Protein AF-A0A645F1V7-F1 (afdb_monomer_lite)

InterPro domains:
  IPR024492 CT_309/TC_0583-like [PF10962] (3-151)

Secondary structure (DSSP, 8-state):
--HHHHHHHHT-SSHHHHHHHHHHHHHHHHHHHHHHHHTT--HHHH--SSSHHHHHHHH-TTSTTTT-TTT-TTHHHHHHHHT-S-HHHHHHHHHHHHHHHHHHHS-S-TTSHHHHHHHHHHHHHHHHHHH--HHHHHHHHHHHHHHHHHH--PPP-

pLDDT: mean 86.28, std 11.51, range [45.25, 97.5]

Foldseek 3Di:
DDLVVLQVQLPDPDPLSNVLSVVVLLLQLLLLLVVCVVVVHDSLVRRGDDDPSSVLQNVQSPPPQSPCPVPPPCSVVSVVLSPDPPPVVSLVVVLVVSLVVLVVSQDPDCPDPSNVVNVVSNVVSVVVVVPPDVVVVVVVVVVVVVVVVVVDDDDDD

Organism: NCBI:txid1076179

Radius of gyration: 18.92 Å; chains: 1; bounding box: 65×34×41 Å

Structure (mmCIF, N/CA/C/O backbone):
data_AF-A0A645F1V7-F1
#
_entry.id   AF-A0A645F1V7-F1
#
loop_
_atom_site.group_PDB
_atom_site.id
_atom_site.type_symbol
_atom_site.label_atom_id
_atom_site.label_alt_id
_atom_site.label_comp_id
_atom_site.label_asym_id
_atom_site.label_entity_id
_atom_site.label_seq_id
_atom_site.pdbx_PDB_ins_code
_atom_site.Cartn_x
_atom_site.Cartn_y
_atom_site.Cartn_z
_atom_site.occupancy
_atom_site.B_iso_or_equiv
_atom_site.auth_seq_id
_atom_site.auth_comp_id
_atom_site.auth_asym_id
_atom_site.auth_atom_id
_atom_site.pdbx_PDB_model_num
ATOM 1 N N . MET A 1 1 ? -8.825 -4.784 -6.280 1.00 49.62 1 MET A N 1
ATOM 2 C CA . MET A 1 1 ? -8.205 -5.783 -7.179 1.00 49.62 1 MET A CA 1
ATOM 3 C C . MET A 1 1 ? -8.226 -7.125 -6.472 1.00 49.62 1 MET A C 1
ATOM 5 O O . MET A 1 1 ? -7.993 -7.144 -5.271 1.00 49.62 1 MET A O 1
ATOM 9 N N . SER A 1 2 ? -8.595 -8.201 -7.166 1.00 62.00 2 SER A N 1
ATOM 10 C CA . SER A 1 2 ? -8.789 -9.533 -6.571 1.00 62.00 2 SER A CA 1
ATOM 11 C C . SER A 1 2 ? -7.468 -10.156 -6.109 1.00 62.00 2 SER A C 1
ATOM 13 O O . SER A 1 2 ? -6.434 -9.902 -6.723 1.00 62.00 2 SER A O 1
ATOM 15 N N . SER A 1 3 ? -7.510 -11.005 -5.078 1.00 63.75 3 SER A N 1
ATOM 16 C CA . SER A 1 3 ? -6.345 -11.728 -4.533 1.00 63.75 3 SER A CA 1
ATOM 17 C C . SER A 1 3 ? -5.497 -12.405 -5.613 1.00 63.75 3 SER A C 1
ATOM 19 O O . SER A 1 3 ? -4.294 -12.194 -5.684 1.00 63.75 3 SER A O 1
ATOM 21 N N . LEU A 1 4 ? -6.171 -13.100 -6.533 1.00 64.19 4 LEU A N 1
ATOM 22 C CA . LEU A 1 4 ? -5.578 -13.841 -7.646 1.00 64.19 4 LEU A CA 1
ATOM 23 C C . LEU A 1 4 ? -4.725 -12.968 -8.577 1.00 64.19 4 LEU A C 1
ATOM 25 O O . LEU A 1 4 ? -3.737 -13.437 -9.130 1.00 64.19 4 LEU A O 1
ATOM 29 N N . TYR A 1 5 ? -5.096 -11.697 -8.753 1.00 69.81 5 TYR A N 1
ATOM 30 C CA . TYR A 1 5 ? -4.339 -10.766 -9.592 1.00 69.81 5 TYR A CA 1
ATOM 31 C C . TYR A 1 5 ? -3.032 -10.336 -8.918 1.00 69.81 5 TYR A C 1
ATOM 33 O O . TYR A 1 5 ? -2.014 -10.184 -9.587 1.00 69.81 5 TYR A O 1
ATOM 41 N N . MET A 1 6 ? -3.055 -10.169 -7.592 1.00 71.69 6 MET A N 1
ATOM 42 C CA . MET A 1 6 ? -1.856 -9.833 -6.826 1.00 71.69 6 MET A CA 1
ATOM 43 C C . MET A 1 6 ? -0.915 -11.033 -6.724 1.00 71.69 6 MET A C 1
ATOM 45 O O . MET A 1 6 ? 0.278 -10.866 -6.949 1.00 71.69 6 MET A O 1
ATOM 49 N N . ASP A 1 7 ? -1.452 -12.230 -6.473 1.00 71.88 7 ASP A N 1
ATOM 50 C CA . ASP A 1 7 ? -0.665 -13.467 -6.409 1.00 71.88 7 ASP A CA 1
ATOM 51 C C . ASP A 1 7 ? 0.066 -13.718 -7.744 1.00 71.88 7 ASP A C 1
ATOM 53 O O . ASP A 1 7 ? 1.280 -13.905 -7.759 1.00 71.88 7 ASP A O 1
ATOM 57 N N . TYR A 1 8 ? -0.633 -13.588 -8.881 1.00 70.88 8 TYR A N 1
ATOM 58 C CA . TYR A 1 8 ? -0.009 -13.694 -10.207 1.00 70.88 8 TYR A CA 1
ATOM 59 C C . TYR A 1 8 ? 1.057 -12.615 -10.454 1.00 70.88 8 TYR A C 1
ATOM 61 O O . TYR A 1 8 ? 2.105 -12.884 -11.038 1.00 70.88 8 TYR A O 1
ATOM 69 N N . GLY A 1 9 ? 0.802 -11.381 -10.010 1.00 70.94 9 GLY A N 1
ATOM 70 C CA . GLY A 1 9 ? 1.739 -10.270 -10.159 1.00 70.94 9 GLY A CA 1
ATOM 71 C C . GLY A 1 9 ? 3.066 -10.491 -9.426 1.00 70.94 9 GLY A C 1
ATOM 72 O O . GLY A 1 9 ? 4.116 -10.107 -9.939 1.00 70.94 9 GLY A O 1
ATOM 73 N N . VAL A 1 10 ? 3.037 -11.150 -8.264 1.00 72.94 10 VAL A N 1
ATOM 74 C CA . VAL A 1 10 ? 4.238 -11.481 -7.478 1.00 72.94 10 VAL A CA 1
ATOM 75 C C . VAL A 1 10 ? 5.096 -12.550 -8.166 1.00 72.94 10 VAL A C 1
ATOM 77 O O . VAL A 1 10 ? 6.320 -12.500 -8.071 1.00 72.94 10 VAL A O 1
ATOM 80 N N . GLU A 1 11 ? 4.497 -13.470 -8.923 1.00 79.88 11 GLU A N 1
ATOM 81 C CA . GLU A 1 11 ? 5.213 -14.537 -9.645 1.00 79.88 11 GLU A CA 1
ATOM 82 C C . GLU A 1 11 ? 5.914 -14.063 -10.934 1.00 79.88 11 GLU A C 1
ATOM 84 O O . GLU A 1 11 ? 6.623 -14.829 -11.598 1.00 79.88 11 GLU A O 1
ATOM 89 N N . VAL A 1 12 ? 5.742 -12.794 -11.314 1.00 82.06 12 VAL A N 1
ATOM 90 C CA . VAL A 1 12 ? 6.378 -12.222 -12.503 1.00 82.06 12 VAL A CA 1
ATOM 91 C C . VAL A 1 12 ? 7.901 -12.215 -12.335 1.00 82.06 12 VAL A C 1
ATOM 93 O O . VAL A 1 12 ? 8.442 -11.702 -11.364 1.00 82.06 12 VAL A O 1
ATOM 96 N N . LYS A 1 13 ? 8.622 -12.734 -13.339 1.00 82.00 13 LYS A N 1
ATOM 97 C CA . LYS A 1 13 ? 10.100 -12.810 -13.329 1.00 82.00 13 LYS A CA 1
ATOM 98 C C . LYS A 1 13 ? 10.792 -11.447 -13.239 1.00 82.00 13 LYS A C 1
ATOM 100 O O . LYS A 1 13 ? 11.954 -11.377 -12.849 1.00 82.00 13 LYS A O 1
ATOM 105 N N . ASN A 1 14 ? 10.115 -10.387 -13.672 1.00 87.19 14 ASN A N 1
ATOM 106 C CA . ASN A 1 14 ? 10.632 -9.031 -13.586 1.00 87.19 14 ASN A CA 1
ATOM 107 C C . ASN A 1 14 ? 10.572 -8.527 -12.134 1.00 87.19 14 ASN A C 1
ATOM 109 O O . ASN A 1 14 ? 9.498 -8.475 -11.532 1.00 87.19 14 ASN A O 1
ATOM 113 N N . SER A 1 15 ? 11.728 -8.139 -11.592 1.00 86.81 15 SER A N 1
ATOM 114 C CA . SER A 1 15 ? 11.876 -7.803 -10.176 1.00 86.81 15 SER A CA 1
ATOM 115 C C . SER A 1 15 ? 11.131 -6.526 -9.792 1.00 86.81 15 SER A C 1
ATOM 117 O O . SER A 1 15 ? 10.517 -6.499 -8.727 1.00 86.81 15 SER A O 1
ATOM 119 N N . LEU A 1 16 ? 11.118 -5.489 -10.640 1.00 89.56 16 LEU A N 1
ATOM 120 C CA . LEU A 1 16 ? 10.362 -4.266 -10.357 1.00 89.56 16 LEU A CA 1
ATOM 121 C C . LEU A 1 16 ? 8.857 -4.540 -10.313 1.00 89.56 16 LEU A C 1
ATOM 123 O O . LEU A 1 16 ? 8.184 -4.122 -9.372 1.00 89.56 16 LEU A O 1
ATOM 127 N N . MET A 1 17 ? 8.332 -5.249 -11.317 1.00 91.12 17 MET A N 1
ATOM 128 C CA . MET A 1 17 ? 6.908 -5.581 -11.398 1.00 91.12 17 MET A CA 1
ATOM 129 C C . MET A 1 17 ? 6.466 -6.410 -10.193 1.00 91.12 17 MET A C 1
ATOM 131 O O . MET A 1 17 ? 5.513 -6.031 -9.516 1.00 91.12 17 MET A O 1
ATOM 135 N N . SER A 1 18 ? 7.186 -7.493 -9.887 1.00 90.69 18 SER A N 1
ATOM 136 C CA . SER A 1 18 ? 6.886 -8.356 -8.740 1.00 90.69 18 SER A CA 1
ATOM 137 C C . SER A 1 18 ? 6.875 -7.565 -7.426 1.00 90.69 18 SER A C 1
ATOM 139 O O . SER A 1 18 ? 5.880 -7.584 -6.697 1.00 90.69 18 SER A O 1
ATOM 141 N N . ARG A 1 19 ? 7.910 -6.747 -7.181 1.00 92.06 19 ARG A N 1
ATOM 142 C CA . ARG A 1 19 ? 7.993 -5.886 -5.989 1.00 92.06 19 ARG A CA 1
ATOM 143 C C . ARG A 1 19 ? 6.883 -4.836 -5.937 1.00 92.06 19 ARG A C 1
ATOM 145 O O . ARG A 1 19 ? 6.405 -4.516 -4.853 1.00 92.06 19 ARG A O 1
ATOM 152 N N . TRP A 1 20 ? 6.444 -4.306 -7.079 1.00 93.56 20 TRP A N 1
ATOM 153 C CA . TRP A 1 20 ? 5.319 -3.371 -7.146 1.00 93.56 20 TRP A CA 1
ATOM 154 C C . TRP A 1 20 ? 3.993 -4.034 -6.758 1.00 93.56 20 TRP A C 1
ATOM 156 O O . TRP A 1 20 ? 3.203 -3.449 -6.010 1.00 93.56 20 TRP A O 1
ATOM 166 N N . PHE A 1 21 ? 3.731 -5.251 -7.237 1.00 92.69 21 PHE A N 1
ATOM 167 C CA . PHE A 1 21 ? 2.539 -6.002 -6.840 1.00 92.69 21 PHE A CA 1
ATOM 168 C C . PHE A 1 21 ? 2.575 -6.362 -5.356 1.00 92.69 21 PHE A C 1
ATOM 170 O O . PHE A 1 21 ? 1.587 -6.140 -4.654 1.00 92.69 21 PHE A O 1
ATOM 177 N N . GLU A 1 22 ? 3.727 -6.815 -4.860 1.00 93.00 22 GLU A N 1
ATOM 178 C CA . GLU A 1 22 ? 3.921 -7.103 -3.441 1.00 93.00 22 GLU A CA 1
ATOM 179 C C . GLU A 1 22 ? 3.720 -5.856 -2.566 1.00 93.00 22 GLU A C 1
ATOM 181 O O . GLU A 1 22 ? 2.994 -5.911 -1.573 1.00 93.00 22 GLU A O 1
ATOM 186 N N . LEU A 1 23 ? 4.278 -4.705 -2.958 1.00 94.75 23 LEU A N 1
ATOM 187 C CA . LEU A 1 23 ? 4.066 -3.426 -2.276 1.00 94.75 23 LEU A CA 1
ATOM 188 C C . LEU A 1 23 ? 2.571 -3.108 -2.154 1.00 94.75 23 LEU A C 1
ATOM 190 O O . LEU A 1 23 ? 2.084 -2.789 -1.070 1.00 94.75 23 LEU A O 1
ATOM 194 N N . ASN A 1 24 ? 1.834 -3.191 -3.263 1.00 94.69 24 ASN A N 1
ATOM 195 C CA . ASN A 1 24 ? 0.415 -2.848 -3.283 1.00 94.69 24 ASN A CA 1
ATOM 196 C C . ASN A 1 24 ? -0.439 -3.829 -2.473 1.00 94.69 24 ASN A C 1
ATOM 198 O O . ASN A 1 24 ? -1.378 -3.396 -1.800 1.00 94.69 24 ASN A O 1
ATOM 202 N N . LEU A 1 25 ? -0.098 -5.119 -2.493 1.00 94.06 25 LEU A N 1
ATOM 203 C CA . LEU A 1 25 ? -0.718 -6.124 -1.635 1.00 94.06 25 LEU A CA 1
ATOM 204 C C . LEU A 1 25 ? -0.471 -5.806 -0.154 1.00 94.06 25 LEU A C 1
ATOM 206 O O . LEU A 1 25 ? -1.417 -5.770 0.631 1.00 94.06 25 LEU A O 1
ATOM 210 N N . ASN A 1 26 ? 0.775 -5.505 0.217 1.00 95.25 26 ASN A N 1
ATOM 211 C CA . ASN A 1 26 ? 1.157 -5.213 1.598 1.00 95.25 26 ASN A CA 1
ATOM 212 C C . ASN A 1 26 ? 0.512 -3.924 2.124 1.00 95.25 26 ASN A C 1
ATOM 214 O O . ASN A 1 26 ? -0.004 -3.925 3.240 1.00 95.25 26 ASN A O 1
ATOM 218 N N . ILE A 1 27 ? 0.454 -2.854 1.319 1.00 95.81 27 ILE A N 1
ATOM 219 C CA . ILE A 1 27 ? -0.288 -1.628 1.670 1.00 95.81 27 ILE A CA 1
ATOM 220 C C . ILE A 1 27 ? -1.769 -1.954 1.893 1.00 95.81 27 ILE A C 1
ATOM 222 O O . ILE A 1 27 ? -2.348 -1.544 2.898 1.00 95.81 27 ILE A O 1
ATOM 226 N N . GLY A 1 28 ? -2.385 -2.700 0.970 1.00 94.69 28 GLY A N 1
ATOM 227 C CA . GLY A 1 28 ? -3.796 -3.075 1.059 1.00 94.69 28 GLY A CA 1
ATOM 228 C C . GLY A 1 28 ? -4.108 -3.894 2.311 1.00 94.69 28 GLY A C 1
ATOM 229 O O . GLY A 1 28 ? -5.056 -3.577 3.030 1.00 94.69 28 GLY A O 1
ATOM 230 N N . ASN A 1 29 ? -3.287 -4.899 2.610 1.00 95.19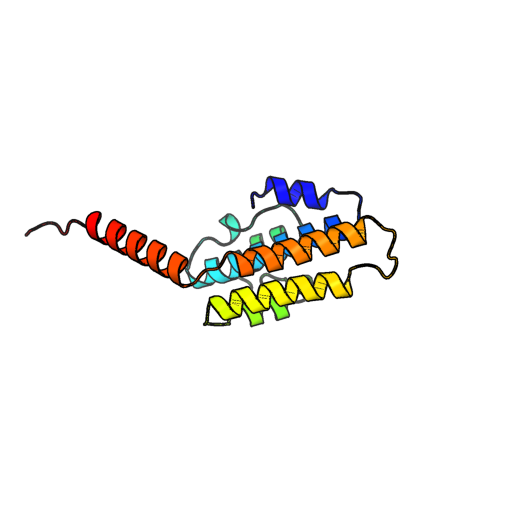 29 ASN A N 1
ATOM 231 C CA . ASN A 1 29 ? -3.427 -5.734 3.800 1.00 95.19 29 ASN A CA 1
ATOM 232 C C . ASN A 1 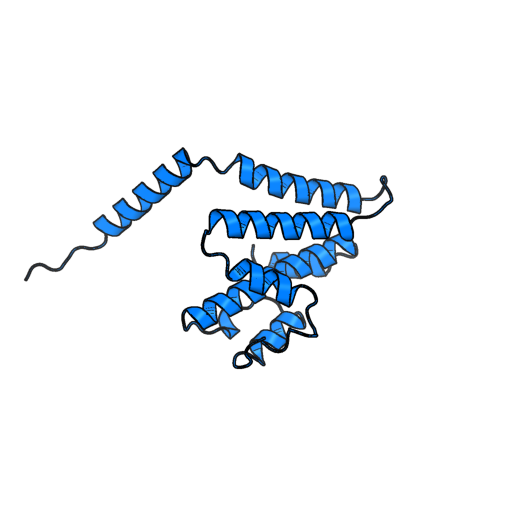29 ? -3.231 -4.940 5.091 1.00 95.19 29 ASN A C 1
ATOM 234 O O . ASN A 1 29 ? -4.037 -5.076 6.008 1.00 95.19 29 ASN A O 1
ATOM 238 N N . LEU A 1 30 ? -2.208 -4.083 5.155 1.00 95.75 30 LEU A N 1
ATOM 239 C CA . LEU A 1 30 ? -1.932 -3.268 6.335 1.00 95.75 30 LEU A CA 1
ATOM 240 C C . LEU A 1 30 ? -3.081 -2.293 6.625 1.00 95.75 30 LEU A C 1
ATOM 242 O O . LEU A 1 30 ? -3.584 -2.256 7.745 1.00 95.75 30 LEU A O 1
ATOM 246 N N . LEU A 1 31 ? -3.557 -1.558 5.615 1.00 95.31 31 LEU A N 1
ATOM 247 C CA . LEU A 1 31 ? -4.707 -0.662 5.772 1.00 95.31 31 LEU A CA 1
ATOM 248 C C . LEU A 1 31 ? -5.968 -1.434 6.179 1.00 95.31 31 LEU A C 1
ATOM 250 O O . LEU A 1 31 ? -6.678 -1.017 7.093 1.00 95.31 31 LEU A O 1
ATOM 254 N N . SER A 1 32 ? -6.223 -2.582 5.546 1.00 94.50 32 SER A N 1
ATOM 255 C CA . SER A 1 32 ? -7.375 -3.430 5.876 1.00 94.50 32 SER A CA 1
ATOM 256 C C . SER A 1 32 ? -7.313 -3.916 7.322 1.00 94.50 32 SER A C 1
ATOM 258 O O . SER A 1 32 ? -8.317 -3.857 8.023 1.00 94.50 32 SER A O 1
ATOM 260 N N . ALA A 1 33 ? -6.136 -4.323 7.800 1.00 95.38 33 ALA A N 1
ATOM 261 C CA . ALA A 1 33 ? -5.929 -4.756 9.175 1.00 95.38 33 ALA A CA 1
ATOM 262 C C . ALA A 1 33 ? -6.112 -3.613 10.187 1.00 95.38 33 ALA A C 1
ATOM 264 O O . ALA A 1 33 ? -6.791 -3.793 11.202 1.00 95.38 33 ALA A O 1
ATOM 265 N N . ILE 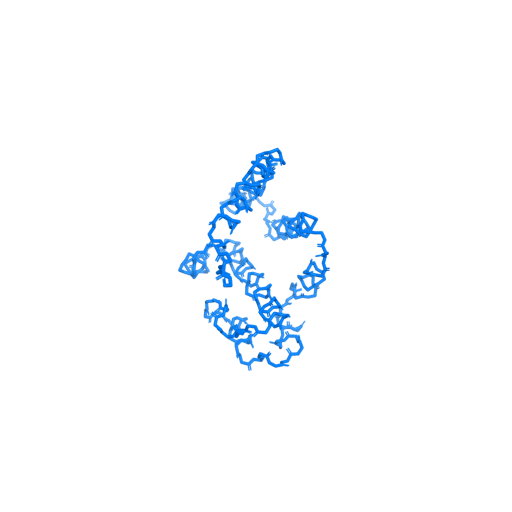A 1 34 ? -5.567 -2.424 9.896 1.00 94.75 34 ILE A N 1
ATOM 266 C CA . ILE A 1 34 ? -5.735 -1.217 10.723 1.00 94.75 34 ILE A CA 1
ATOM 267 C C . ILE A 1 34 ? -7.220 -0.870 10.861 1.00 94.75 34 ILE A C 1
ATOM 269 O O . ILE A 1 34 ? -7.715 -0.690 11.978 1.00 94.75 34 ILE A O 1
ATOM 273 N N . TYR A 1 35 ? -7.952 -0.805 9.746 1.00 94.06 35 TYR A N 1
ATOM 274 C CA . TYR A 1 35 ? -9.371 -0.454 9.772 1.00 94.06 35 TYR A CA 1
ATOM 275 C C . TYR A 1 35 ? -10.232 -1.561 10.375 1.00 94.06 35 TYR 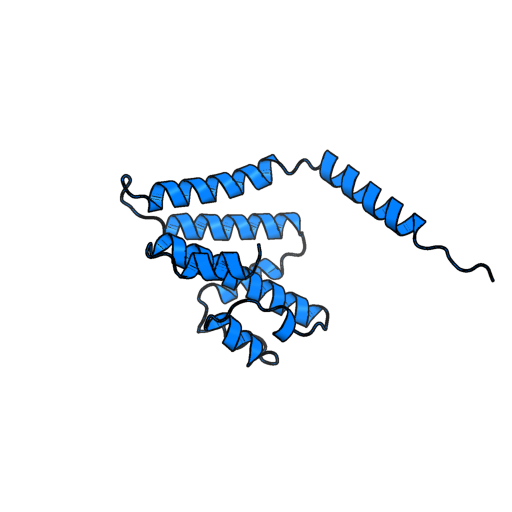A C 1
ATOM 277 O O . TYR A 1 35 ? -11.118 -1.257 11.170 1.00 94.06 35 TYR A O 1
ATOM 285 N N . ALA A 1 36 ? -9.954 -2.832 10.082 1.00 94.94 36 ALA A N 1
ATOM 286 C CA . ALA A 1 36 ? -10.670 -3.942 10.698 1.00 94.94 36 ALA A CA 1
ATOM 287 C C . ALA A 1 36 ? -10.556 -3.892 12.224 1.00 94.94 36 ALA A C 1
ATOM 289 O O . ALA A 1 36 ? -11.576 -3.914 12.907 1.00 94.94 36 ALA A O 1
ATOM 290 N N . ARG A 1 37 ? -9.347 -3.684 12.762 1.00 93.81 37 ARG A N 1
ATOM 291 C CA . ARG A 1 37 ? -9.155 -3.492 14.204 1.00 93.81 37 ARG A CA 1
ATOM 292 C C . ARG A 1 37 ? -9.915 -2.273 14.729 1.00 93.81 37 ARG A C 1
ATOM 294 O O . ARG A 1 37 ? -10.596 -2.377 15.745 1.00 93.81 37 ARG A O 1
ATOM 301 N N . LYS A 1 38 ? -9.820 -1.129 14.044 1.00 92.88 38 LYS A N 1
ATOM 302 C CA . LYS A 1 38 ? -10.491 0.120 14.447 1.00 92.88 38 LYS A CA 1
ATOM 303 C C . LYS A 1 38 ? -12.012 -0.031 14.549 1.00 92.88 38 LYS A C 1
ATOM 305 O O . LYS A 1 38 ? -12.619 0.599 15.409 1.00 92.88 38 LYS A O 1
ATOM 310 N N . TYR A 1 39 ? -12.614 -0.848 13.688 1.00 93.19 39 TYR A N 1
ATOM 311 C CA . TYR A 1 39 ? -14.063 -1.048 13.614 1.00 93.19 39 TYR A CA 1
ATOM 312 C C . TYR A 1 39 ? -14.544 -2.379 14.218 1.00 93.19 39 TYR A C 1
ATOM 314 O O . TYR A 1 39 ? -15.713 -2.722 14.066 1.00 93.19 39 TYR A O 1
ATOM 322 N N . GLY A 1 40 ? -13.676 -3.129 14.908 1.00 92.25 40 GLY A N 1
ATOM 323 C CA . GLY A 1 40 ? -14.041 -4.392 15.562 1.00 92.25 40 GLY A CA 1
ATOM 324 C C . GLY A 1 40 ? -14.358 -5.547 14.602 1.00 92.25 40 GLY A C 1
ATOM 325 O O . GLY A 1 40 ? -15.093 -6.462 14.965 1.00 92.25 40 GLY A O 1
ATOM 326 N N . LEU A 1 41 ? -13.832 -5.505 13.377 1.00 93.44 41 LEU A N 1
ATOM 327 C CA . LEU A 1 41 ? -13.940 -6.580 12.392 1.00 93.44 41 LEU A CA 1
ATOM 328 C C . LEU A 1 41 ? -12.818 -7.613 12.579 1.00 93.44 41 LEU A C 1
ATOM 330 O O . LEU A 1 41 ? -11.734 -7.304 13.076 1.00 93.44 41 LEU A O 1
ATOM 334 N N . ASP A 1 42 ? -13.065 -8.840 12.120 1.00 93.56 42 ASP A N 1
ATOM 335 C CA . ASP A 1 42 ? -12.077 -9.922 12.136 1.00 93.56 42 ASP A CA 1
ATOM 336 C C . ASP A 1 42 ? -10.929 -9.631 11.152 1.00 93.56 42 ASP A C 1
ATOM 338 O O . ASP A 1 42 ? -11.080 -9.746 9.931 1.00 93.56 42 ASP A O 1
ATOM 342 N N . VAL A 1 43 ? -9.768 -9.259 11.703 1.00 92.75 43 VAL A N 1
ATOM 343 C CA . VAL A 1 43 ? -8.552 -8.929 10.945 1.00 92.75 43 VAL A CA 1
ATOM 344 C C . VAL A 1 43 ? -8.108 -10.096 10.060 1.00 92.75 43 VAL A C 1
ATOM 346 O O . VAL A 1 43 ? -7.716 -9.880 8.915 1.00 92.75 43 VAL A O 1
ATOM 349 N N . ALA A 1 44 ? -8.197 -11.338 10.541 1.00 91.25 44 ALA A N 1
ATOM 350 C CA . ALA A 1 44 ? -7.677 -12.484 9.800 1.00 91.25 44 ALA A CA 1
ATOM 351 C C . ALA A 1 44 ? -8.464 -12.746 8.504 1.00 91.25 44 ALA A C 1
ATOM 353 O O . ALA A 1 44 ? -7.897 -13.243 7.528 1.00 91.25 44 ALA A O 1
ATOM 354 N N . ARG A 1 45 ? -9.751 -12.370 8.478 1.00 90.94 45 ARG A N 1
ATOM 355 C CA . ARG A 1 45 ? -10.643 -12.541 7.318 1.00 90.94 45 ARG A CA 1
ATOM 356 C C . ARG A 1 45 ? -10.458 -11.498 6.225 1.00 90.94 45 ARG A C 1
ATOM 358 O O . ARG A 1 45 ? -10.788 -11.783 5.079 1.00 90.94 45 ARG A O 1
ATOM 365 N N . VAL A 1 46 ? -9.983 -10.299 6.561 1.00 91.62 46 VAL A N 1
ATOM 366 C CA . VAL A 1 46 ? -9.829 -9.208 5.579 1.00 91.62 46 VAL A CA 1
ATOM 367 C C . VAL A 1 46 ? -8.467 -9.216 4.889 1.00 91.62 46 VAL A C 1
ATOM 369 O O . VAL A 1 46 ? -8.311 -8.609 3.834 1.00 91.62 46 VAL A O 1
ATOM 372 N N . VAL A 1 47 ? -7.480 -9.894 5.476 1.00 92.75 47 VAL A N 1
ATOM 373 C CA . VAL A 1 47 ? -6.120 -9.989 4.940 1.00 92.75 47 VAL A CA 1
ATOM 374 C C . VAL A 1 47 ? -6.072 -11.019 3.816 1.00 92.75 47 VAL A C 1
ATOM 376 O O . VAL A 1 47 ? -6.501 -12.164 3.972 1.00 92.75 47 VAL A O 1
ATOM 379 N N . VAL A 1 48 ? -5.490 -10.627 2.688 1.00 90.38 48 VAL A N 1
ATOM 380 C CA . VAL A 1 48 ? -5.471 -11.384 1.436 1.00 90.38 48 VAL A CA 1
ATOM 381 C C . VAL A 1 48 ? -4.056 -11.862 1.095 1.00 90.38 48 VAL A C 1
ATOM 383 O O . VAL A 1 48 ? -3.074 -11.205 1.421 1.00 90.38 48 VAL A O 1
ATOM 386 N N . GLY A 1 49 ? -3.946 -13.002 0.409 1.00 86.94 49 GLY A N 1
ATOM 387 C CA . GLY A 1 49 ? -2.671 -13.542 -0.072 1.00 86.94 49 GLY A CA 1
ATOM 388 C C . GLY A 1 49 ? -1.951 -14.415 0.958 1.00 86.94 49 GLY A C 1
ATOM 389 O O . GLY A 1 49 ? -2.390 -14.558 2.104 1.00 86.94 49 GLY A O 1
ATOM 390 N N . HIS A 1 50 ? -0.850 -15.029 0.533 1.00 87.06 50 HIS A N 1
ATOM 391 C CA . HIS A 1 50 ? -0.097 -16.013 1.325 1.00 87.06 50 HIS A CA 1
ATOM 392 C C . HIS A 1 50 ? 1.356 -15.600 1.583 1.00 87.06 50 HIS A C 1
ATOM 394 O O . HIS A 1 50 ? 2.146 -16.421 2.044 1.00 87.06 50 HIS A O 1
ATOM 400 N N . ASN A 1 51 ? 1.717 -14.346 1.301 1.00 89.62 51 ASN A N 1
ATOM 401 C CA . ASN A 1 51 ? 3.070 -13.855 1.530 1.00 89.62 51 ASN A CA 1
ATOM 402 C C . ASN A 1 51 ? 3.379 -13.709 3.039 1.00 89.62 51 ASN A C 1
ATOM 404 O O . ASN A 1 51 ? 2.450 -13.681 3.856 1.00 89.62 51 ASN A O 1
ATOM 408 N N . PRO A 1 52 ? 4.664 -13.602 3.427 1.00 92.12 52 PRO A N 1
ATOM 409 C CA . PRO A 1 52 ? 5.064 -13.552 4.835 1.00 92.12 52 PRO A CA 1
ATOM 410 C C . PRO A 1 52 ? 4.353 -12.451 5.630 1.00 92.12 52 PRO A C 1
ATOM 412 O O . PRO A 1 52 ? 3.890 -12.688 6.740 1.00 92.12 52 PRO A O 1
ATOM 415 N N . ILE A 1 53 ? 4.167 -11.273 5.028 1.00 94.25 53 ILE A N 1
ATOM 416 C CA . ILE A 1 53 ? 3.479 -10.141 5.661 1.00 94.25 53 ILE A CA 1
ATOM 417 C C . ILE A 1 53 ? 2.009 -10.468 5.955 1.00 94.25 53 ILE A C 1
ATOM 419 O O . ILE A 1 53 ? 1.530 -10.203 7.056 1.00 94.25 53 ILE A O 1
ATOM 423 N N . ALA A 1 54 ? 1.284 -11.079 5.012 1.00 93.62 54 ALA A N 1
ATOM 424 C CA . ALA A 1 54 ? -0.097 -11.499 5.244 1.00 93.62 54 ALA A CA 1
ATOM 425 C C . ALA A 1 54 ? -0.203 -12.548 6.363 1.00 93.62 54 ALA A C 1
ATOM 427 O O . ALA A 1 54 ? -1.141 -12.500 7.159 1.00 93.62 54 ALA A O 1
ATOM 428 N N . GLN A 1 55 ? 0.749 -13.483 6.442 1.00 93.94 55 GLN A N 1
ATOM 429 C CA . GLN A 1 55 ? 0.793 -14.489 7.508 1.00 93.94 55 GLN A CA 1
ATOM 430 C C . GLN A 1 55 ? 1.062 -13.842 8.871 1.00 93.94 55 GLN A C 1
ATOM 432 O O . GLN A 1 55 ? 0.281 -14.053 9.797 1.00 93.94 55 GLN A O 1
ATOM 437 N N . LEU A 1 56 ? 2.063 -12.959 8.962 1.00 95.31 56 LEU A N 1
ATOM 438 C CA . LEU A 1 56 ? 2.386 -12.226 10.188 1.00 95.31 56 LEU A CA 1
ATOM 439 C C . LEU A 1 56 ? 1.184 -11.451 10.732 1.00 95.31 56 LEU A C 1
ATOM 441 O O . LEU A 1 56 ? 0.910 -11.527 11.929 1.00 95.31 56 LEU A O 1
ATOM 445 N N . ILE A 1 57 ? 0.416 -10.777 9.866 1.00 95.00 57 ILE A N 1
ATOM 446 C CA . ILE A 1 57 ? -0.791 -10.057 10.294 1.00 95.00 57 ILE A CA 1
ATOM 447 C C . ILE A 1 57 ? -1.843 -11.013 10.875 1.00 95.00 57 ILE A C 1
ATOM 449 O O . ILE A 1 57 ? -2.472 -10.685 11.883 1.00 95.00 57 ILE A O 1
ATOM 453 N N . ARG A 1 58 ? -2.049 -12.185 10.257 1.00 93.94 58 ARG A N 1
ATOM 454 C CA . ARG A 1 58 ? -3.028 -13.186 10.722 1.00 93.94 58 ARG A CA 1
ATOM 455 C C . ARG A 1 58 ? -2.613 -13.852 12.030 1.00 93.94 58 ARG A C 1
ATOM 457 O O . ARG A 1 58 ? -3.477 -14.162 12.845 1.00 93.94 58 ARG A O 1
ATOM 464 N N . GLU A 1 59 ? -1.321 -14.067 12.233 1.00 94.19 59 GLU A N 1
ATOM 465 C CA . GLU A 1 59 ? -0.785 -14.680 13.451 1.00 94.19 59 GLU A CA 1
ATOM 466 C C . GLU A 1 59 ? -0.735 -13.683 14.616 1.00 94.19 59 GLU A C 1
ATOM 468 O O . GLU A 1 59 ? -1.005 -14.042 15.760 1.00 94.19 59 GLU A O 1
ATOM 473 N N . ASN A 1 60 ? -0.469 -12.406 14.327 1.00 93.69 60 ASN A N 1
ATOM 474 C CA . ASN A 1 60 ? -0.247 -11.360 15.327 1.00 93.69 60 ASN A CA 1
ATOM 475 C C . ASN A 1 60 ? -1.384 -10.326 15.377 1.00 93.69 60 ASN A C 1
ATOM 477 O O . ASN A 1 60 ? -1.157 -9.135 15.606 1.00 93.69 60 ASN A O 1
ATOM 481 N N . THR A 1 61 ? -2.638 -10.761 15.222 1.00 91.50 61 THR A N 1
ATOM 482 C CA . THR A 1 61 ? -3.823 -9.875 15.208 1.00 91.50 61 THR A CA 1
ATOM 483 C C . THR A 1 61 ? -4.017 -9.054 16.483 1.00 91.50 61 THR A C 1
ATOM 485 O O . THR A 1 61 ? -4.673 -8.013 16.435 1.00 91.50 61 THR A O 1
ATOM 488 N N . ASN A 1 62 ? -3.430 -9.472 17.606 1.00 89.06 62 ASN A N 1
ATOM 489 C CA . ASN A 1 62 ? -3.500 -8.766 18.889 1.00 89.06 62 ASN A CA 1
ATOM 490 C C . ASN A 1 62 ? -2.314 -7.815 19.132 1.00 89.06 62 ASN A C 1
ATOM 492 O O . ASN A 1 62 ? -2.398 -6.942 19.995 1.00 89.06 62 ASN A O 1
ATOM 496 N N . ALA A 1 63 ? -1.213 -7.955 18.386 1.00 92.44 63 ALA A N 1
ATOM 497 C CA . ALA A 1 63 ? -0.042 -7.097 18.540 1.00 92.44 63 ALA A CA 1
ATOM 498 C C . ALA A 1 63 ? -0.309 -5.712 17.941 1.00 92.44 63 ALA A C 1
ATOM 500 O O . ALA A 1 63 ? -0.844 -5.606 16.836 1.00 92.44 63 ALA A O 1
ATOM 501 N N . ARG A 1 64 ? 0.086 -4.636 18.635 1.00 88.19 64 ARG A N 1
ATOM 502 C CA . ARG A 1 64 ? -0.172 -3.250 18.194 1.00 88.19 64 ARG A CA 1
ATOM 503 C C . ARG A 1 64 ? 0.271 -3.008 16.749 1.00 88.19 64 ARG A C 1
ATOM 505 O O . ARG A 1 64 ? -0.461 -2.375 15.995 1.00 88.19 64 ARG A O 1
ATOM 512 N N . ASP A 1 65 ? 1.416 -3.547 16.373 1.00 92.38 65 ASP A N 1
ATOM 513 C CA . ASP A 1 65 ? 2.040 -3.393 15.064 1.00 92.38 65 ASP A CA 1
ATOM 514 C C . ASP A 1 65 ? 1.879 -4.608 14.142 1.00 92.38 65 ASP A C 1
ATOM 516 O O . ASP A 1 65 ? 2.478 -4.647 13.072 1.00 92.38 65 ASP A O 1
ATOM 520 N N . PHE A 1 66 ? 1.098 -5.609 14.554 1.00 93.75 66 PHE A N 1
ATOM 521 C CA . PHE A 1 66 ? 0.957 -6.883 13.846 1.00 93.75 66 PHE A CA 1
ATOM 522 C C . PHE A 1 66 ? 2.289 -7.638 13.637 1.00 93.75 66 PHE A C 1
ATOM 524 O O . PHE A 1 66 ? 2.370 -8.493 12.759 1.00 93.75 66 PHE A O 1
ATOM 531 N N . GLY A 1 67 ? 3.335 -7.322 14.415 1.00 92.31 67 GLY A N 1
ATOM 532 C CA . GLY A 1 67 ? 4.684 -7.865 14.227 1.00 92.31 67 GLY A CA 1
ATOM 533 C C . GLY A 1 67 ? 5.418 -7.321 12.996 1.00 92.31 67 GLY A C 1
ATOM 534 O O . GLY A 1 67 ? 6.376 -7.937 12.540 1.00 92.31 67 GLY A O 1
ATOM 535 N N . LEU A 1 68 ? 4.972 -6.194 12.427 1.00 93.75 68 LEU A N 1
ATOM 536 C CA . LEU A 1 68 ? 5.475 -5.681 11.150 1.00 93.75 68 LEU A CA 1
ATOM 537 C C . LEU A 1 68 ? 6.493 -4.546 11.268 1.00 93.75 68 LEU A C 1
ATOM 539 O O . LEU A 1 68 ? 7.115 -4.220 10.259 1.00 93.75 68 LEU A O 1
ATOM 543 N N . SER A 1 69 ? 6.688 -3.941 12.447 1.00 91.00 69 SER A N 1
ATOM 544 C CA . SER A 1 69 ? 7.516 -2.725 12.563 1.00 91.00 69 SER A CA 1
ATOM 545 C C . SER A 1 69 ? 8.953 -2.915 12.063 1.00 91.00 69 SER A C 1
ATOM 547 O O . SER A 1 69 ? 9.556 -1.968 11.566 1.00 91.00 69 SER A O 1
ATOM 549 N N . GLN A 1 70 ? 9.507 -4.125 12.204 1.00 90.94 70 GLN A N 1
ATOM 550 C CA . GLN A 1 70 ? 10.863 -4.467 11.750 1.00 90.94 70 GLN A CA 1
ATOM 551 C C . GLN A 1 70 ? 10.883 -5.229 10.416 1.00 90.94 70 GLN A C 1
ATOM 553 O O . GLN A 1 70 ? 11.876 -5.167 9.698 1.00 90.94 70 GLN A O 1
ATOM 558 N N . GLU A 1 71 ? 9.787 -5.904 10.065 1.00 92.19 71 GLU A N 1
ATOM 559 C CA . GLU A 1 71 ? 9.695 -6.771 8.880 1.00 92.19 71 GLU A CA 1
ATOM 560 C C . GLU A 1 71 ? 9.234 -6.017 7.625 1.00 92.19 71 GLU A C 1
ATOM 562 O O . GLU A 1 71 ? 9.550 -6.397 6.498 1.00 92.19 71 GLU A O 1
ATOM 567 N N . LEU A 1 72 ? 8.482 -4.925 7.796 1.00 93.19 72 LEU A N 1
ATOM 568 C CA . LEU A 1 72 ? 7.896 -4.169 6.698 1.00 93.19 72 LEU A CA 1
ATOM 569 C C . LEU A 1 72 ? 8.401 -2.725 6.714 1.00 93.19 72 LEU A C 1
ATOM 571 O O . LEU A 1 72 ? 7.860 -1.871 7.409 1.00 93.19 72 LEU A O 1
ATOM 575 N N . GLY A 1 73 ? 9.388 -2.414 5.868 1.00 93.50 73 GLY A N 1
ATOM 576 C CA . GLY A 1 73 ? 10.004 -1.077 5.819 1.00 93.50 73 GLY A CA 1
ATOM 577 C C . GLY A 1 73 ? 9.035 0.083 5.534 1.00 93.50 73 GLY A C 1
ATOM 578 O O . GLY A 1 73 ? 9.310 1.222 5.896 1.00 93.50 73 GLY A O 1
ATOM 579 N N . ILE A 1 74 ? 7.874 -0.196 4.931 1.00 94.62 74 ILE A N 1
ATOM 580 C CA . ILE A 1 74 ? 6.829 0.804 4.656 1.00 94.62 74 ILE A CA 1
ATOM 581 C C . ILE A 1 74 ? 5.843 1.004 5.820 1.00 94.62 74 ILE A C 1
ATOM 583 O O . ILE A 1 74 ? 4.967 1.861 5.722 1.00 94.62 74 ILE A O 1
ATOM 587 N N . PHE A 1 75 ? 5.942 0.212 6.894 1.00 95.75 75 PHE A N 1
ATOM 588 C CA . PHE A 1 75 ? 4.941 0.140 7.961 1.00 95.75 75 PHE A CA 1
ATOM 589 C C . PHE A 1 75 ? 4.659 1.507 8.589 1.00 95.75 75 PHE A C 1
ATOM 591 O O . PHE A 1 75 ? 3.530 1.990 8.528 1.00 95.75 75 PHE A O 1
ATOM 598 N N . GLU A 1 76 ? 5.691 2.169 9.114 1.00 95.50 76 GLU A N 1
ATOM 599 C CA . GLU A 1 76 ? 5.571 3.477 9.773 1.00 95.50 76 GLU A CA 1
ATOM 600 C C . GLU A 1 76 ? 4.989 4.550 8.843 1.00 95.50 76 GLU A C 1
ATOM 602 O O . GLU A 1 76 ? 4.151 5.360 9.246 1.00 95.50 76 GLU A O 1
ATOM 607 N N . ALA A 1 77 ? 5.403 4.541 7.572 1.00 95.75 77 ALA A N 1
ATOM 608 C CA . ALA A 1 77 ? 4.900 5.479 6.577 1.00 95.75 77 ALA A CA 1
ATOM 609 C C . ALA A 1 77 ? 3.401 5.260 6.321 1.00 95.75 77 ALA A C 1
ATOM 611 O O . ALA A 1 77 ? 2.622 6.211 6.370 1.00 95.75 77 ALA A O 1
ATOM 612 N N . VAL A 1 78 ? 2.978 4.012 6.104 1.00 96.00 78 VAL A N 1
ATOM 613 C CA . VAL A 1 78 ? 1.574 3.675 5.831 1.00 96.00 78 VAL A CA 1
ATOM 614 C C . VAL A 1 78 ? 0.690 3.915 7.054 1.00 96.00 78 VAL A C 1
ATOM 616 O O . VAL A 1 78 ? -0.408 4.447 6.895 1.00 96.00 78 VAL A O 1
ATOM 619 N N . VAL A 1 79 ? 1.154 3.589 8.265 1.00 95.38 79 VAL A N 1
ATOM 620 C CA . VAL A 1 79 ? 0.420 3.868 9.511 1.00 95.38 79 VAL A CA 1
ATOM 621 C C . VAL A 1 79 ? 0.186 5.367 9.656 1.00 95.38 79 VAL A C 1
ATOM 623 O O . VAL A 1 79 ? -0.965 5.783 9.781 1.00 95.38 79 VAL A O 1
ATOM 626 N N . ARG A 1 80 ? 1.234 6.187 9.522 1.00 95.81 80 ARG A N 1
ATOM 627 C CA . ARG A 1 80 ? 1.114 7.651 9.577 1.00 95.81 80 ARG A CA 1
ATOM 628 C C . ARG A 1 80 ? 0.149 8.194 8.525 1.00 95.81 80 ARG A C 1
ATOM 630 O O . ARG A 1 8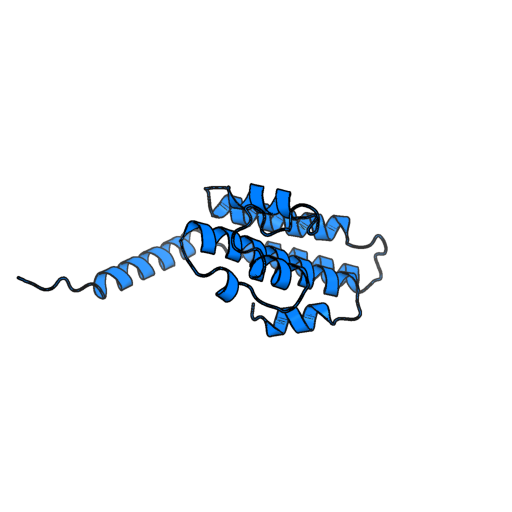0 ? -0.650 9.077 8.812 1.00 95.81 80 ARG A O 1
ATOM 637 N N . LEU A 1 81 ? 0.203 7.670 7.300 1.00 95.75 81 LEU A N 1
ATOM 638 C CA . LEU A 1 81 ? -0.731 8.058 6.243 1.00 95.75 81 LEU A CA 1
ATOM 639 C C . LEU A 1 81 ? -2.172 7.641 6.562 1.00 95.75 81 LEU A C 1
ATOM 641 O O . LEU A 1 81 ? -3.103 8.370 6.234 1.00 95.75 81 LEU A O 1
ATOM 645 N N . SER A 1 82 ? -2.376 6.497 7.216 1.00 94.19 82 SER A N 1
ATOM 646 C CA . SER A 1 82 ? -3.709 5.993 7.566 1.00 94.19 82 SER A CA 1
ATOM 647 C C . SER A 1 82 ? -4.442 6.854 8.603 1.00 94.19 82 SER A C 1
ATOM 649 O O . SER A 1 82 ? -5.678 6.838 8.643 1.00 94.19 82 SER A O 1
ATOM 651 N N . GLU A 1 83 ? -3.688 7.609 9.408 1.00 94.12 83 GLU A N 1
ATOM 652 C CA . GLU A 1 83 ? -4.186 8.521 10.444 1.00 94.12 83 GLU A CA 1
ATOM 653 C C . GLU A 1 83 ? -4.725 9.841 9.875 1.00 94.12 83 GLU A C 1
ATOM 655 O O . GLU A 1 83 ? -5.447 10.549 10.578 1.00 94.12 83 GLU A O 1
ATOM 660 N N . GLU A 1 84 ? -4.434 10.155 8.607 1.00 95.31 84 GLU A N 1
ATOM 661 C CA . GLU A 1 84 ? -5.010 11.310 7.918 1.00 95.31 84 GLU A CA 1
ATOM 662 C C . GLU A 1 84 ? -6.545 11.214 7.901 1.00 95.31 84 GLU A C 1
ATOM 664 O O . GLU A 1 84 ? -7.136 10.202 7.491 1.00 95.31 84 GLU A O 1
ATOM 669 N N . THR A 1 85 ? -7.187 12.274 8.395 1.00 92.06 85 THR A N 1
ATOM 670 C CA . THR A 1 85 ? -8.636 12.320 8.619 1.00 92.06 85 THR A CA 1
ATOM 671 C C . THR A 1 85 ? -9.377 12.708 7.352 1.00 92.06 85 THR A C 1
ATOM 673 O O . THR A 1 85 ? -10.457 12.171 7.093 1.00 92.06 85 THR A O 1
ATOM 676 N N . ASP A 1 86 ? -8.784 13.586 6.542 1.00 91.00 86 ASP A N 1
ATOM 677 C CA . ASP A 1 86 ? -9.311 13.930 5.231 1.00 91.00 86 ASP A CA 1
ATOM 678 C C . ASP A 1 86 ? -9.045 12.776 4.253 1.00 91.00 86 ASP A C 1
ATOM 680 O O . ASP A 1 86 ? -7.909 12.448 3.908 1.00 91.00 86 ASP A O 1
ATOM 684 N N . ILE A 1 87 ? -10.124 12.138 3.797 1.00 88.69 87 ILE A N 1
ATOM 685 C CA . ILE A 1 87 ? -10.062 10.985 2.894 1.00 88.69 87 ILE A CA 1
ATOM 686 C C . ILE A 1 87 ? -9.387 11.356 1.570 1.00 88.69 87 ILE A C 1
ATOM 688 O O . ILE A 1 87 ? -8.622 10.553 1.036 1.00 88.69 87 ILE A O 1
ATOM 692 N N . TYR A 1 88 ? -9.653 12.552 1.042 1.00 88.44 88 TYR A N 1
ATOM 693 C CA . TYR A 1 88 ? -9.066 13.009 -0.212 1.00 88.44 88 TYR A CA 1
ATOM 694 C C . TYR A 1 88 ? -7.552 13.171 -0.066 1.00 88.44 88 TYR A C 1
ATOM 696 O O . TYR A 1 88 ? -6.790 12.616 -0.861 1.00 88.44 88 TYR A O 1
ATOM 704 N N . GLU A 1 89 ? -7.105 13.857 0.987 1.00 91.81 89 GLU A N 1
ATOM 705 C CA . GLU A 1 89 ? -5.673 14.032 1.252 1.00 91.81 89 GLU A CA 1
ATOM 706 C C . GLU A 1 89 ? -4.984 12.706 1.581 1.00 91.81 89 GLU A C 1
ATOM 708 O O . GLU A 1 89 ? -3.863 12.468 1.127 1.00 91.81 89 GLU A O 1
ATOM 713 N N . ARG A 1 90 ? -5.656 11.795 2.289 1.00 93.69 90 ARG A N 1
ATOM 714 C CA . ARG A 1 90 ? -5.130 10.454 2.561 1.00 93.69 90 ARG A CA 1
ATOM 715 C C . ARG A 1 90 ? -4.870 9.673 1.278 1.00 93.69 90 ARG A C 1
ATOM 717 O O . ARG A 1 90 ? -3.777 9.137 1.098 1.00 93.69 90 ARG A O 1
ATOM 724 N N . GLU A 1 91 ? -5.855 9.613 0.384 1.00 92.12 91 GLU A N 1
ATOM 725 C CA . GLU A 1 91 ? -5.722 8.929 -0.906 1.00 92.12 91 GLU A CA 1
ATOM 726 C C . GLU A 1 91 ? -4.627 9.571 -1.764 1.00 92.12 91 GLU A C 1
ATOM 728 O O . GLU A 1 91 ? -3.792 8.869 -2.339 1.00 92.12 91 GLU A O 1
ATOM 733 N N . ARG A 1 92 ? -4.568 10.906 -1.790 1.00 93.25 92 ARG A N 1
ATOM 734 C CA . ARG A 1 92 ? -3.556 11.658 -2.538 1.00 93.25 92 ARG A CA 1
ATOM 735 C C . ARG A 1 92 ? -2.144 11.395 -2.025 1.00 93.25 92 ARG A C 1
ATOM 737 O O . ARG A 1 92 ? -1.239 11.148 -2.821 1.00 93.25 92 ARG A O 1
ATOM 744 N N . LYS A 1 93 ? -1.941 11.418 -0.706 1.00 96.00 93 LYS A N 1
ATOM 745 C CA . LYS A 1 93 ? -0.640 11.126 -0.090 1.00 96.00 93 LYS A CA 1
ATOM 746 C C . LYS A 1 93 ? -0.240 9.661 -0.273 1.00 96.00 93 LYS A C 1
ATOM 748 O O . LYS A 1 93 ? 0.936 9.388 -0.492 1.00 96.00 93 LYS A O 1
ATOM 753 N N . MET A 1 94 ? -1.193 8.727 -0.249 1.00 95.81 94 MET A N 1
ATOM 754 C CA . MET A 1 94 ? -0.927 7.312 -0.528 1.00 95.81 94 MET A CA 1
ATOM 755 C C . MET A 1 94 ? -0.496 7.085 -1.985 1.00 95.81 94 MET A C 1
ATOM 757 O O . MET A 1 94 ? 0.440 6.334 -2.249 1.00 95.81 94 MET A O 1
ATOM 761 N N . ASP A 1 95 ? -1.135 7.760 -2.939 1.00 95.81 95 ASP A N 1
ATOM 762 C CA . ASP A 1 95 ? -0.718 7.706 -4.342 1.00 95.81 95 ASP A CA 1
ATOM 763 C C . ASP A 1 95 ? 0.634 8.385 -4.569 1.00 95.81 95 ASP A C 1
ATOM 765 O O . ASP A 1 95 ? 1.450 7.870 -5.331 1.00 95.81 95 ASP A O 1
ATOM 769 N N . LYS A 1 96 ? 0.925 9.479 -3.853 1.00 96.06 96 LYS A N 1
ATOM 770 C CA . LYS A 1 96 ? 2.260 10.089 -3.855 1.00 96.06 96 LYS A CA 1
ATOM 771 C C . LYS A 1 96 ? 3.320 9.138 -3.301 1.00 96.06 96 LYS A C 1
ATOM 773 O O . LYS A 1 96 ? 4.375 9.009 -3.905 1.00 96.06 96 LYS A O 1
ATOM 778 N N . PHE A 1 97 ? 3.027 8.426 -2.215 1.00 97.50 97 PHE A N 1
ATOM 779 C CA . PHE A 1 97 ? 3.924 7.412 -1.658 1.00 97.50 97 PHE A CA 1
ATOM 780 C C . PHE A 1 97 ? 4.243 6.308 -2.677 1.00 97.50 97 PHE A C 1
ATOM 782 O O . PHE A 1 97 ? 5.402 5.956 -2.879 1.00 97.50 97 PHE A O 1
ATOM 789 N N . ARG A 1 98 ? 3.223 5.796 -3.376 1.00 96.12 98 ARG A N 1
ATOM 790 C CA . ARG A 1 98 ? 3.410 4.820 -4.461 1.00 96.12 98 ARG A CA 1
ATOM 791 C C . ARG A 1 98 ? 4.234 5.384 -5.618 1.00 96.12 98 ARG A C 1
ATOM 793 O O . ARG A 1 98 ? 5.071 4.676 -6.170 1.00 96.12 98 ARG A O 1
ATOM 800 N N . TRP A 1 99 ? 3.988 6.640 -5.988 1.00 96.12 99 TRP A N 1
ATOM 801 C CA . TRP A 1 99 ? 4.760 7.335 -7.013 1.00 96.12 99 TRP A CA 1
ATOM 802 C C . TRP A 1 99 ? 6.237 7.414 -6.632 1.00 96.12 99 TRP A C 1
ATOM 804 O O . TRP A 1 99 ? 7.090 7.048 -7.433 1.00 96.12 99 TRP A O 1
ATOM 814 N N . ASP A 1 100 ? 6.532 7.845 -5.408 1.00 95.38 100 ASP A N 1
ATOM 815 C CA . ASP A 1 100 ? 7.902 7.993 -4.914 1.00 95.38 100 ASP A CA 1
ATOM 816 C C . ASP A 1 100 ? 8.616 6.651 -4.854 1.00 95.38 100 ASP A C 1
ATOM 818 O O . ASP A 1 100 ? 9.745 6.535 -5.321 1.00 95.38 100 ASP A O 1
ATOM 822 N N . TRP A 1 101 ? 7.915 5.601 -4.427 1.00 95.31 101 TRP A N 1
ATOM 823 C CA . TRP A 1 101 ? 8.454 4.250 -4.480 1.00 95.31 101 TRP A CA 1
ATOM 824 C C . TRP A 1 101 ? 8.857 3.835 -5.907 1.00 95.31 101 TRP A C 1
ATOM 826 O O . TRP A 1 101 ? 9.905 3.214 -6.079 1.00 95.31 101 TRP A O 1
ATOM 836 N N . LEU A 1 102 ? 8.072 4.193 -6.936 1.00 93.44 102 LEU A N 1
ATOM 837 C CA . LEU A 1 102 ? 8.420 3.933 -8.342 1.00 93.44 102 LEU A CA 1
ATOM 838 C C . LEU A 1 102 ? 9.607 4.770 -8.829 1.00 93.44 102 LEU A C 1
ATOM 840 O O . LEU A 1 102 ? 10.327 4.302 -9.703 1.00 93.44 102 LEU A O 1
ATOM 844 N N . GLU A 1 103 ? 9.803 5.989 -8.324 1.00 90.94 103 GLU A N 1
ATOM 845 C CA . GLU A 1 103 ? 10.988 6.801 -8.649 1.00 90.94 103 GLU A CA 1
ATOM 846 C C . GLU A 1 103 ? 12.248 6.231 -7.988 1.00 90.94 103 GLU A C 1
ATOM 848 O O . GLU A 1 103 ? 13.297 6.161 -8.618 1.00 90.94 103 GLU A O 1
ATOM 853 N N . GLU A 1 104 ? 12.141 5.789 -6.735 1.00 90.44 104 GLU A N 1
ATOM 854 C CA . GLU A 1 104 ? 13.265 5.253 -5.960 1.00 90.44 104 GLU A CA 1
ATOM 855 C C . GLU A 1 104 ? 13.686 3.848 -6.406 1.00 90.44 104 GLU A C 1
ATOM 857 O O . GLU A 1 104 ? 14.862 3.497 -6.329 1.00 90.44 104 GLU A O 1
ATOM 862 N N . ASN A 1 105 ? 12.727 3.024 -6.845 1.00 88.00 105 ASN A N 1
ATOM 863 C CA . ASN A 1 105 ? 12.968 1.633 -7.241 1.00 88.00 105 ASN A CA 1
ATOM 864 C C . ASN A 1 105 ? 12.963 1.425 -8.760 1.00 88.00 105 ASN A C 1
ATOM 866 O O . ASN A 1 105 ? 13.393 0.368 -9.222 1.00 88.00 105 ASN A O 1
ATOM 870 N N . GLY A 1 106 ? 12.474 2.400 -9.529 1.00 76.06 106 GLY A N 1
ATOM 871 C CA . GLY A 1 106 ? 12.575 2.424 -10.984 1.00 76.06 106 GLY A CA 1
ATOM 872 C C . GLY A 1 106 ? 14.012 2.681 -11.440 1.00 76.06 106 GLY A C 1
ATOM 873 O O . GLY A 1 106 ? 14.797 3.333 -10.756 1.00 76.06 106 GLY A O 1
ATOM 874 N N . VAL A 1 107 ? 14.385 2.119 -12.589 1.00 67.44 107 VAL A N 1
ATOM 875 C CA . VAL A 1 107 ? 15.796 2.000 -12.981 1.00 67.44 107 VAL A CA 1
ATOM 876 C C . VAL A 1 107 ? 16.284 3.175 -13.828 1.00 67.44 107 VAL A C 1
ATOM 878 O O . VAL A 1 107 ? 15.580 3.699 -14.686 1.00 67.44 107 VAL A O 1
ATOM 881 N N . PHE A 1 108 ? 17.561 3.488 -13.605 1.00 60.72 108 PHE A N 1
ATOM 882 C CA . PHE A 1 108 ? 18.472 4.398 -14.305 1.00 60.72 108 PHE A CA 1
ATOM 883 C C . PHE A 1 108 ? 18.685 4.126 -15.810 1.00 60.72 108 PHE A C 1
ATOM 885 O O . PHE A 1 108 ? 19.386 4.898 -16.463 1.00 60.72 108 PHE A O 1
ATOM 892 N N . ASP A 1 109 ? 18.130 3.037 -16.353 1.00 60.91 109 ASP A N 1
ATOM 893 C CA . ASP A 1 109 ? 18.313 2.628 -17.748 1.00 60.91 109 ASP A CA 1
ATOM 894 C C . ASP A 1 109 ? 17.013 2.809 -18.544 1.00 60.91 109 ASP A C 1
ATOM 896 O O . ASP A 1 109 ? 16.011 2.121 -18.328 1.00 60.91 109 ASP A O 1
ATOM 900 N N . TYR A 1 110 ? 17.037 3.770 -19.467 1.00 63.47 110 TYR A N 1
ATOM 901 C CA . TYR A 1 110 ? 15.877 4.230 -20.233 1.00 63.47 110 TYR A CA 1
ATOM 902 C C . TYR A 1 110 ? 15.355 3.196 -21.247 1.00 63.47 110 TYR A C 1
ATOM 904 O O . TYR A 1 110 ? 14.251 3.363 -21.765 1.00 63.47 110 TYR A O 1
ATOM 912 N N . PHE A 1 111 ? 16.103 2.121 -21.526 1.00 70.75 111 PHE A N 1
ATOM 913 C CA . PHE A 1 111 ? 15.739 1.097 -22.515 1.00 70.75 111 PHE A CA 1
ATOM 914 C C . PHE A 1 111 ? 15.361 -0.255 -21.886 1.00 70.75 111 PHE A C 1
ATOM 916 O O . PHE A 1 111 ? 15.715 -1.314 -22.402 1.00 70.75 111 PHE A O 1
ATOM 923 N N . ASN A 1 112 ? 14.606 -0.237 -20.784 1.00 82.44 112 ASN A N 1
ATOM 924 C CA . ASN A 1 112 ? 14.093 -1.442 -20.123 1.00 82.44 112 ASN A CA 1
ATOM 925 C C . ASN A 1 112 ? 12.551 -1.434 -20.035 1.00 82.44 112 ASN A C 1
ATOM 927 O O . ASN A 1 112 ? 11.924 -0.385 -19.881 1.00 82.44 112 ASN A O 1
ATOM 931 N N . ILE A 1 113 ? 11.927 -2.620 -20.079 1.00 86.31 113 ILE A N 1
ATOM 932 C CA . ILE A 1 113 ? 10.489 -2.820 -19.831 1.00 86.31 113 ILE A CA 1
ATOM 933 C C . ILE A 1 113 ? 10.050 -2.244 -18.477 1.00 86.31 113 ILE A C 1
ATOM 935 O O . ILE A 1 113 ? 8.926 -1.769 -18.344 1.00 86.31 113 ILE A O 1
ATOM 939 N N . GLU A 1 114 ? 10.951 -2.215 -17.496 1.00 87.75 114 GLU A N 1
ATOM 940 C CA . GLU A 1 114 ? 10.725 -1.617 -16.177 1.00 87.75 114 GLU A CA 1
ATOM 941 C C . GLU A 1 114 ? 10.427 -0.117 -16.245 1.00 87.75 114 GLU A C 1
ATOM 943 O O . GLU A 1 114 ? 9.563 0.365 -15.514 1.00 87.75 114 GLU A O 1
ATOM 948 N N . TYR A 1 115 ? 11.062 0.610 -17.171 1.00 87.12 115 TYR A N 1
ATOM 949 C CA . TYR A 1 115 ? 10.785 2.028 -17.397 1.00 87.12 115 TYR A CA 1
ATOM 950 C C . TYR A 1 115 ? 9.376 2.234 -17.967 1.00 87.12 115 TYR A C 1
ATOM 952 O O . TYR A 1 115 ? 8.607 3.049 -17.456 1.00 87.12 115 TYR A O 1
ATOM 960 N N . ILE A 1 116 ? 9.005 1.448 -18.986 1.00 89.19 116 ILE A N 1
ATOM 961 C CA . ILE A 1 116 ? 7.662 1.486 -19.589 1.00 89.19 116 ILE A CA 1
ATOM 962 C C . ILE A 1 116 ? 6.602 1.127 -18.542 1.00 89.19 116 ILE A C 1
ATOM 964 O O . ILE A 1 116 ? 5.557 1.772 -18.466 1.00 89.19 116 ILE A O 1
ATOM 968 N N . PHE A 1 117 ? 6.875 0.126 -17.708 1.00 90.75 117 PHE A N 1
ATOM 969 C CA . PHE A 1 117 ? 5.981 -0.280 -16.633 1.00 90.75 117 PHE A CA 1
ATOM 970 C C . PHE A 1 117 ? 5.811 0.814 -15.574 1.00 90.75 117 PHE A C 1
ATOM 972 O O . PHE A 1 117 ? 4.683 1.161 -15.234 1.00 90.75 117 PHE A O 1
ATOM 979 N N . ALA A 1 118 ? 6.906 1.403 -15.086 1.00 91.50 118 ALA A N 1
ATOM 980 C CA . ALA A 1 118 ? 6.841 2.501 -14.127 1.00 91.50 118 ALA A CA 1
ATOM 981 C C . ALA A 1 118 ? 6.081 3.705 -14.705 1.00 91.50 118 ALA A C 1
ATOM 983 O O . ALA A 1 118 ? 5.248 4.294 -14.013 1.00 91.50 118 ALA A O 1
ATOM 984 N N . TYR A 1 119 ? 6.311 4.035 -15.981 1.00 90.81 119 TYR A N 1
ATOM 985 C CA . TYR A 1 119 ? 5.552 5.062 -16.693 1.00 90.81 119 TYR A CA 1
ATOM 986 C C . TYR A 1 119 ? 4.054 4.735 -16.745 1.00 90.81 119 TYR A C 1
ATOM 988 O O . TYR A 1 119 ? 3.233 5.592 -16.424 1.00 90.81 119 TYR A O 1
ATOM 996 N N . LEU A 1 120 ? 3.689 3.493 -17.079 1.00 92.69 120 LEU A N 1
ATOM 997 C CA . LEU A 1 120 ? 2.296 3.045 -17.094 1.00 92.69 120 LEU A CA 1
ATOM 998 C C . LEU A 1 120 ? 1.641 3.177 -15.711 1.00 92.69 120 LEU A C 1
ATOM 1000 O O . LEU A 1 120 ? 0.547 3.726 -15.610 1.00 92.69 120 LEU A O 1
ATOM 1004 N N . CYS A 1 121 ? 2.306 2.732 -14.642 1.00 93.94 121 CYS A N 1
ATOM 1005 C CA . CYS A 1 121 ? 1.790 2.852 -13.276 1.00 93.94 121 CYS A CA 1
ATOM 1006 C C . CYS A 1 121 ? 1.580 4.320 -12.867 1.00 93.94 121 CYS A C 1
ATOM 1008 O O . CYS A 1 121 ? 0.543 4.673 -12.305 1.00 93.94 121 CYS A O 1
ATOM 1010 N N . LYS A 1 122 ? 2.534 5.198 -13.197 1.00 94.00 122 LYS A N 1
ATOM 1011 C CA . LYS A 1 122 ? 2.424 6.648 -12.975 1.00 94.00 122 LYS A CA 1
ATOM 1012 C C . LYS A 1 122 ? 1.258 7.255 -13.758 1.00 94.00 122 LYS A C 1
ATOM 1014 O O . LYS A 1 122 ? 0.476 8.030 -13.208 1.00 94.00 122 LYS A O 1
ATOM 1019 N N . LEU A 1 123 ? 1.086 6.861 -15.019 1.00 94.75 123 LEU A N 1
ATOM 1020 C CA . LEU A 1 123 ? -0.034 7.304 -15.846 1.00 94.75 123 LEU A CA 1
ATOM 1021 C C . LEU A 1 123 ? -1.381 6.860 -15.259 1.00 94.75 123 LEU A C 1
ATOM 1023 O O . LEU A 1 123 ? -2.297 7.672 -15.174 1.00 94.75 123 LEU A O 1
ATOM 1027 N N . GLN A 1 124 ? -1.491 5.620 -14.774 1.00 92.69 124 GLN A N 1
ATOM 1028 C CA . GLN A 1 124 ? -2.700 5.122 -14.107 1.00 92.69 124 GLN A CA 1
ATOM 1029 C C . GLN A 1 124 ? -3.055 5.929 -12.852 1.00 92.69 124 GLN A C 1
ATOM 1031 O O . GLN A 1 124 ? -4.232 6.223 -12.629 1.00 92.69 124 GLN A O 1
ATOM 1036 N N . ILE A 1 125 ? -2.053 6.319 -12.054 1.00 93.44 125 ILE A N 1
ATOM 1037 C CA . ILE A 1 125 ? -2.257 7.214 -10.907 1.00 93.44 125 ILE A CA 1
ATOM 1038 C C . ILE A 1 125 ? -2.833 8.552 -11.390 1.00 93.44 125 ILE A C 1
ATOM 1040 O O . ILE A 1 125 ? -3.856 8.992 -10.873 1.00 93.44 125 ILE A O 1
ATOM 1044 N N . LEU A 1 126 ? -2.243 9.184 -12.409 1.00 92.06 126 LEU A N 1
ATOM 1045 C CA . LEU A 1 126 ? -2.744 10.462 -12.937 1.00 92.06 126 LEU A CA 1
ATOM 1046 C C . LEU A 1 126 ? -4.164 10.348 -13.498 1.00 92.06 126 LEU A C 1
ATOM 1048 O O . LEU A 1 126 ? -5.013 11.179 -13.182 1.00 92.06 126 LEU A O 1
ATOM 1052 N N . GLU A 1 127 ? -4.449 9.315 -14.290 1.00 90.75 127 GLU A N 1
ATOM 1053 C CA . GLU A 1 127 ? -5.780 9.094 -14.858 1.00 90.75 127 GLU A CA 1
ATOM 1054 C C . GLU A 1 127 ? -6.859 8.976 -13.784 1.00 90.75 127 GLU A C 1
ATOM 1056 O O . GLU A 1 127 ? -7.967 9.482 -13.967 1.00 90.75 127 GLU A O 1
ATOM 1061 N N . ARG A 1 128 ? -6.549 8.318 -12.663 1.00 88.69 128 ARG A N 1
ATOM 1062 C CA . ARG A 1 128 ? -7.467 8.201 -11.529 1.00 88.69 128 ARG A CA 1
ATOM 1063 C C . ARG A 1 128 ? -7.862 9.580 -10.995 1.00 88.69 128 ARG A C 1
ATOM 1065 O O . ARG A 1 128 ? -9.042 9.805 -10.742 1.00 88.69 128 ARG A O 1
ATOM 1072 N N . TRP A 1 129 ? -6.907 10.502 -10.875 1.00 88.38 129 TRP A N 1
ATOM 1073 C CA . TRP A 1 129 ? -7.159 11.869 -10.405 1.00 88.38 129 TRP A CA 1
ATOM 1074 C C . TRP A 1 129 ? -7.832 12.752 -11.454 1.00 88.38 129 TRP A C 1
ATOM 1076 O O . TRP A 1 129 ? -8.689 13.554 -11.104 1.00 88.38 129 TRP A O 1
ATOM 1086 N N . VAL A 1 130 ? -7.529 12.564 -12.738 1.00 85.31 130 VAL A N 1
ATOM 1087 C CA . VAL A 1 130 ? -8.217 13.274 -13.831 1.00 85.31 130 VAL A CA 1
ATOM 1088 C C . VAL A 1 130 ? -9.690 12.864 -13.926 1.00 85.31 130 VAL A C 1
ATOM 1090 O O . VAL A 1 130 ? -10.548 13.698 -14.205 1.00 85.31 130 VAL A O 1
ATOM 1093 N N . LYS A 1 131 ? -10.006 11.589 -13.669 1.00 79.19 131 LYS A N 1
ATOM 1094 C CA . LYS A 1 131 ? -11.387 11.074 -13.664 1.00 79.19 131 LYS A CA 1
ATOM 1095 C C . LYS A 1 131 ? -12.190 11.505 -12.431 1.00 79.19 131 LYS A C 1
ATOM 1097 O O . LYS A 1 131 ? -13.417 11.418 -12.455 1.00 79.19 131 LYS A O 1
ATOM 1102 N N . LEU A 1 132 ? -11.536 11.961 -11.361 1.00 72.69 132 LEU A N 1
ATOM 1103 C CA . LEU A 1 132 ? -12.195 12.444 -10.147 1.00 72.69 132 LEU A CA 1
ATOM 1104 C C . LEU A 1 132 ? -12.778 13.846 -10.379 1.00 72.69 132 LEU A C 1
ATOM 1106 O O . LEU A 1 132 ? -12.188 14.861 -10.020 1.00 72.69 132 LEU A O 1
ATOM 1110 N N . ASN A 1 133 ? -13.972 13.899 -10.971 1.00 71.38 133 ASN A N 1
ATOM 1111 C CA . ASN A 1 133 ? -14.772 15.118 -11.034 1.00 71.38 133 ASN A CA 1
ATOM 1112 C C . ASN A 1 133 ? -15.609 15.256 -9.749 1.00 71.38 133 ASN A C 1
ATOM 1114 O O . ASN A 1 133 ? -16.499 14.444 -9.488 1.00 71.38 133 ASN A O 1
ATOM 1118 N N . ALA A 1 134 ? -15.337 16.294 -8.953 1.00 69.25 134 ALA A N 1
ATOM 1119 C CA . ALA A 1 134 ? -16.046 16.570 -7.703 1.00 69.25 134 ALA A CA 1
ATOM 1120 C C . ALA A 1 134 ? -17.563 16.763 -7.894 1.00 69.25 134 ALA A C 1
ATOM 1122 O O . ALA A 1 134 ? -18.345 16.357 -7.032 1.00 69.25 134 ALA A O 1
ATOM 1123 N N . GLU A 1 135 ? -17.996 17.332 -9.024 1.00 73.00 135 GLU A N 1
ATOM 1124 C CA . GLU A 1 135 ? -19.423 17.497 -9.329 1.00 73.00 135 GLU A CA 1
ATOM 1125 C C . GLU A 1 135 ? -20.112 16.146 -9.519 1.00 73.00 135 GLU A C 1
ATOM 1127 O O . GLU A 1 135 ? -21.180 15.899 -8.949 1.00 73.00 135 GLU A O 1
ATOM 1132 N N . GLU A 1 136 ? -19.464 15.250 -10.262 1.00 71.06 136 GLU A N 1
ATOM 1133 C CA . GLU A 1 136 ? -19.978 13.913 -10.545 1.00 71.06 136 GLU A CA 1
ATOM 1134 C C . GLU A 1 136 ? -19.964 13.035 -9.288 1.00 71.06 136 GLU A C 1
ATOM 1136 O O . GLU A 1 136 ? -20.954 12.373 -8.977 1.00 71.06 136 GLU A O 1
ATOM 1141 N N . GLY A 1 137 ? -18.898 13.108 -8.484 1.00 70.56 137 GLY A N 1
ATOM 1142 C CA . GLY A 1 137 ? -18.841 12.437 -7.183 1.00 70.56 137 GLY A CA 1
ATOM 1143 C C . GLY A 1 137 ? -19.950 12.908 -6.236 1.00 70.56 137 GLY A C 1
ATOM 1144 O O . GLY A 1 137 ? -20.607 12.093 -5.585 1.00 70.56 137 GLY A O 1
ATOM 1145 N N . GLY A 1 138 ? -20.225 14.215 -6.207 1.00 76.44 138 GLY A N 1
ATOM 1146 C CA . GLY A 1 138 ? -21.327 14.782 -5.432 1.00 76.44 138 GLY A CA 1
ATOM 1147 C C . GLY A 1 138 ? -22.705 14.320 -5.916 1.00 76.44 138 GLY A C 1
ATOM 1148 O O . GLY A 1 138 ? -23.592 14.080 -5.093 1.00 76.44 138 GLY A O 1
ATOM 1149 N N . ARG A 1 139 ? -22.896 14.169 -7.234 1.00 81.31 139 ARG A N 1
ATOM 1150 C CA . ARG A 1 139 ? -24.126 13.613 -7.820 1.00 81.31 139 ARG A CA 1
ATOM 1151 C C . ARG A 1 139 ? -24.344 12.173 -7.358 1.00 81.31 139 ARG A C 1
ATOM 1153 O O . ARG A 1 139 ? -25.387 11.886 -6.775 1.00 81.31 139 ARG A O 1
ATOM 1160 N N . VAL A 1 140 ? -23.338 11.315 -7.527 1.00 79.50 140 VAL A N 1
ATOM 1161 C CA . VAL A 1 140 ? -23.392 9.897 -7.133 1.00 79.50 140 VAL A CA 1
ATOM 1162 C C . VAL A 1 140 ? -23.640 9.741 -5.631 1.00 79.50 140 VAL A C 1
ATOM 1164 O O . VAL A 1 140 ? -24.468 8.930 -5.223 1.00 79.50 140 VAL A O 1
ATOM 1167 N N . PHE A 1 141 ? -22.985 10.548 -4.791 1.00 79.69 141 PHE A N 1
ATOM 1168 C CA . PHE A 1 141 ? -23.203 10.508 -3.343 1.00 79.69 141 PHE A CA 1
ATOM 1169 C C . PHE A 1 141 ? -24.650 10.851 -2.964 1.00 79.69 141 PHE A C 1
ATOM 1171 O O . PHE A 1 141 ? -25.264 10.153 -2.155 1.00 79.69 141 PHE A O 1
ATOM 1178 N N . ARG A 1 142 ? -25.221 11.904 -3.566 1.00 84.88 142 ARG A N 1
ATOM 1179 C CA . ARG A 1 142 ? -26.622 12.282 -3.326 1.00 84.88 142 ARG A CA 1
ATOM 1180 C C . ARG A 1 142 ? -27.591 11.184 -3.759 1.00 84.88 142 ARG A C 1
ATOM 1182 O O . ARG A 1 142 ? -28.555 10.938 -3.040 1.00 84.88 142 ARG A O 1
ATOM 1189 N N . GLU A 1 143 ? -27.322 10.513 -4.876 1.00 87.19 143 GLU A N 1
ATOM 1190 C CA . GLU A 1 143 ? -28.118 9.369 -5.342 1.00 87.19 143 GLU A CA 1
ATOM 1191 C C . GLU A 1 143 ? -28.061 8.192 -4.361 1.00 87.19 143 GLU A C 1
ATOM 1193 O O . GLU A 1 143 ? -29.100 7.638 -4.008 1.00 87.19 143 GLU A O 1
ATOM 1198 N N . LEU A 1 144 ? -26.876 7.872 -3.836 1.00 83.31 144 LEU A N 1
ATOM 1199 C CA . LEU A 1 144 ? -26.685 6.829 -2.822 1.00 83.31 144 LEU A CA 1
ATOM 1200 C C . LEU A 1 144 ? -27.462 7.122 -1.530 1.00 83.31 144 LEU A C 1
ATOM 1202 O O . LEU A 1 144 ? -28.143 6.245 -1.001 1.00 83.31 144 LEU A O 1
ATOM 1206 N N . ILE A 1 145 ? -27.411 8.365 -1.037 1.00 85.56 145 ILE A N 1
ATOM 1207 C CA . ILE A 1 145 ? -28.170 8.788 0.151 1.00 85.56 145 ILE A CA 1
ATOM 1208 C C . ILE A 1 145 ? -29.678 8.767 -0.110 1.00 85.56 145 ILE A C 1
ATOM 1210 O O . ILE A 1 145 ? -30.443 8.387 0.776 1.00 85.56 145 ILE A O 1
ATOM 1214 N N . ALA A 1 146 ? -30.119 9.175 -1.302 1.00 86.31 146 ALA A N 1
ATOM 1215 C CA . ALA A 1 146 ? -31.528 9.120 -1.673 1.00 86.31 146 ALA A CA 1
ATOM 1216 C C . ALA A 1 146 ? -32.045 7.671 -1.694 1.00 86.31 146 ALA A C 1
ATOM 1218 O O . ALA A 1 146 ? -33.090 7.406 -1.104 1.00 86.31 146 ALA A O 1
ATOM 1219 N N . GLY A 1 147 ? -31.280 6.740 -2.277 1.00 85.12 147 GLY A N 1
ATOM 1220 C CA . GLY A 1 147 ? -31.603 5.308 -2.289 1.00 85.12 147 GLY A CA 1
ATOM 1221 C C . GLY A 1 147 ? -31.659 4.694 -0.886 1.00 85.12 147 GLY A C 1
ATOM 1222 O O . GLY A 1 147 ? -32.631 4.034 -0.525 1.00 85.12 147 GLY A O 1
ATO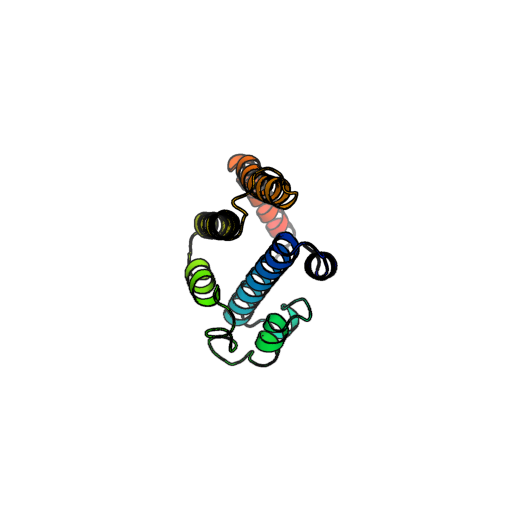M 1223 N N . LEU A 1 148 ? -30.673 5.002 -0.038 1.00 82.56 148 LEU A N 1
ATOM 1224 C CA . LEU A 1 148 ? -30.666 4.547 1.357 1.00 82.56 148 LEU A CA 1
ATOM 1225 C C . LEU A 1 148 ? -31.880 5.061 2.143 1.00 82.56 148 LEU A C 1
ATOM 1227 O O . LEU A 1 148 ? -32.444 4.333 2.954 1.00 82.56 148 LEU A O 1
ATOM 1231 N N . LYS A 1 149 ? -32.309 6.305 1.901 1.00 74.69 149 LYS A N 1
ATOM 1232 C CA . LYS A 1 149 ? -33.506 6.866 2.544 1.00 74.69 149 LYS A CA 1
ATOM 1233 C C . LYS A 1 149 ? -34.802 6.227 2.051 1.00 74.69 149 LYS A C 1
ATOM 1235 O O . LYS A 1 149 ? -35.737 6.138 2.837 1.00 74.69 149 LYS A O 1
ATOM 1240 N N . SER A 1 150 ? -34.880 5.800 0.789 1.00 72.56 150 SER A N 1
ATOM 1241 C CA . SER A 1 150 ? -36.067 5.106 0.273 1.00 72.56 150 SER A CA 1
ATOM 1242 C C . SER A 1 150 ? -36.206 3.675 0.794 1.00 72.56 150 SER A C 1
ATOM 1244 O O . SER A 1 150 ? -37.332 3.202 0.945 1.00 72.56 150 SER A O 1
ATOM 1246 N N . ASP A 1 151 ? -35.091 3.009 1.106 1.00 62.75 151 ASP A N 1
ATOM 1247 C CA . ASP A 1 151 ? -35.089 1.629 1.611 1.00 62.75 151 ASP A CA 1
ATOM 1248 C C . ASP A 1 151 ? -35.409 1.537 3.114 1.00 62.75 151 ASP A C 1
ATOM 1250 O O . ASP A 1 151 ? -35.922 0.520 3.584 1.00 62.75 151 ASP A O 1
ATOM 1254 N N . VAL A 1 152 ? -35.179 2.608 3.882 1.00 57.88 152 VAL A N 1
ATOM 1255 C CA . VAL A 1 152 ? -35.574 2.685 5.296 1.00 57.88 152 VAL A CA 1
ATOM 1256 C C . VAL A 1 152 ? -37.038 3.125 5.397 1.00 57.88 152 VAL A C 1
ATOM 1258 O O . VAL A 1 152 ? -37.349 4.293 5.623 1.00 57.88 152 VAL A O 1
ATOM 1261 N N . LYS A 1 153 ? -37.969 2.175 5.258 1.00 60.41 153 LYS A N 1
ATOM 1262 C CA . LYS A 1 153 ? -39.340 2.362 5.756 1.00 60.41 153 LYS A CA 1
ATOM 1263 C C . LYS A 1 153 ? -39.344 2.174 7.271 1.00 60.41 153 LYS A C 1
ATOM 1265 O O . LYS A 1 153 ? -39.165 1.063 7.762 1.00 60.41 153 LYS A O 1
ATOM 1270 N N . ILE A 1 154 ? -39.533 3.272 7.998 1.00 59.38 154 ILE A N 1
ATOM 1271 C CA . ILE A 1 154 ? -39.806 3.256 9.439 1.00 59.38 154 ILE A CA 1
ATOM 1272 C C . ILE A 1 154 ? -41.151 2.529 9.629 1.00 59.38 154 ILE A C 1
ATOM 1274 O O . ILE A 1 154 ? -42.112 2.918 8.963 1.00 59.38 154 ILE A O 1
ATOM 1278 N N . PRO A 1 155 ? -41.243 1.468 10.455 1.00 51.91 155 PRO A N 1
ATOM 1279 C CA . PRO A 1 155 ? -42.530 0.856 10.771 1.00 51.91 155 PRO A CA 1
ATOM 1280 C C . PRO A 1 155 ? -43.399 1.900 11.479 1.00 51.91 155 PRO A C 1
ATOM 1282 O O . PRO A 1 155 ? -42.956 2.474 12.473 1.00 51.91 155 PRO A O 1
ATOM 1285 N N . GLU A 1 156 ? -44.586 2.182 10.944 1.00 53.69 156 GLU A N 1
ATOM 1286 C CA . GLU A 1 156 ? -45.579 3.009 11.639 1.00 53.69 156 GLU A CA 1
ATOM 1287 C C . GLU A 1 156 ? -46.066 2.260 12.893 1.00 53.69 156 GLU A C 1
ATOM 1289 O O . GLU A 1 156 ? -46.283 1.046 12.832 1.00 53.69 156 GLU A O 1
ATOM 1294 N N . GLU A 1 157 ? -46.150 2.983 14.017 1.00 45.25 157 GLU A N 1
ATOM 1295 C CA . GLU A 1 157 ? -46.667 2.500 15.312 1.00 45.25 157 GLU A CA 1
ATOM 1296 C C . GLU A 1 157 ? -48.122 2.017 15.236 1.00 45.25 157 GLU A C 1
ATOM 1298 O O . GLU A 1 157 ? -48.940 2.668 14.542 1.00 45.25 157 GLU A O 1
#

Sequence (157 aa):
MSSLYMDYGVEVKNSLMSRWFELNLNIGNLLSAIYARKYGLDVARVVVGHNPIAQLIRENTNARDFGLSQELGIFEAVVRLSEETDIYERERKMDKFRWDWLEENGVFDYFNIEYIFAYLCKLQILERWVKLNAEEGGRVFRELIAGLKSDVKIPEE